Protein AF-A0A6P0SNT8-F1 (afdb_monomer)

Radius of gyration: 28.58 Å; Cα contacts (8 Å, |Δi|>4): 25; chains: 1; bounding box: 59×28×82 Å

pLDDT: mean 70.58, std 14.7, range [40.59, 88.94]

Sequence (87 aa):
PRHDAQYWPQEGDNHPRNQNLVRIEQVGRSQWKHESGYHRRSLSETAMFRFKVIFGTSCSRRTFDNQALSTFTGLCCPQSYDPFRYA

Secondary structure (DSSP, 8-state):
--TT-PPPTTTGGGSHHHHHHHHHHHHHHHHHHHHTTHHHHHHHHHHHHHHHHHHHHHTS---HHHHHHHHHTTS---------S--

Mean predicted aligned error: 16.59 Å

Structure (mmCIF, N/CA/C/O backbone):
data_AF-A0A6P0SNT8-F1
#
_entry.id   AF-A0A6P0SNT8-F1
#
loop_
_atom_site.group_PDB
_atom_site.id
_atom_site.type_symbol
_atom_site.label_atom_id
_atom_site.label_alt_id
_atom_site.label_comp_id
_atom_site.label_asym_id
_atom_site.label_entity_id
_atom_site.label_seq_id
_atom_site.pdbx_PDB_ins_code
_atom_site.Cartn_x
_atom_site.Cartn_y
_atom_site.Cartn_z
_atom_site.occupancy
_atom_site.B_iso_or_equiv
_atom_site.auth_seq_id
_atom_site.auth_comp_id
_atom_site.auth_asym_id
_atom_site.auth_atom_id
_atom_site.pdbx_PDB_model_num
ATOM 1 N N . PRO A 1 1 ? -5.414 -4.354 7.711 1.00 67.06 1 PRO A N 1
ATOM 2 C CA . PRO A 1 1 ? -4.076 -4.923 8.002 1.00 67.06 1 PRO A CA 1
ATOM 3 C C . PRO A 1 1 ? -3.948 -6.299 7.329 1.00 67.06 1 PRO A C 1
ATOM 5 O O . PRO A 1 1 ? -4.958 -6.792 6.829 1.00 67.06 1 PRO A O 1
ATOM 8 N N . ARG A 1 2 ? -2.744 -6.876 7.221 1.00 70.69 2 ARG A N 1
ATOM 9 C CA . ARG A 1 2 ? -2.624 -8.312 6.900 1.00 70.69 2 ARG A CA 1
ATOM 10 C C . ARG A 1 2 ? -3.012 -9.121 8.148 1.00 70.69 2 ARG A C 1
ATOM 12 O O . ARG A 1 2 ? -3.027 -8.546 9.233 1.00 70.69 2 ARG A O 1
ATOM 19 N N . HIS A 1 3 ? -3.368 -10.395 7.990 1.00 73.38 3 HIS A N 1
ATOM 20 C CA . HIS A 1 3 ? -3.872 -11.214 9.104 1.00 73.38 3 HIS A CA 1
ATOM 21 C C . HIS A 1 3 ? -2.856 -11.375 10.255 1.00 73.38 3 HIS A C 1
ATOM 23 O O . HIS A 1 3 ? -3.236 -11.619 11.389 1.00 73.38 3 HIS A O 1
ATOM 29 N N . ASP A 1 4 ? -1.576 -11.174 9.953 1.00 76.38 4 ASP A N 1
ATOM 30 C CA . ASP A 1 4 ? -0.399 -11.286 10.814 1.00 76.38 4 ASP A CA 1
ATOM 31 C C . ASP A 1 4 ? 0.104 -9.921 11.323 1.00 76.38 4 ASP A C 1
ATOM 33 O O . ASP A 1 4 ? 1.238 -9.783 11.781 1.00 76.38 4 ASP A O 1
ATOM 37 N N . ALA A 1 5 ? -0.705 -8.866 11.211 1.00 75.06 5 ALA A N 1
ATOM 38 C CA . ALA A 1 5 ? -0.301 -7.547 11.674 1.00 75.06 5 ALA A CA 1
ATOM 39 C C . ALA A 1 5 ? -0.271 -7.482 13.211 1.00 75.06 5 ALA A C 1
ATOM 41 O O . ALA A 1 5 ? -1.313 -7.385 13.849 1.00 75.06 5 ALA A O 1
ATOM 42 N N . GLN A 1 6 ? 0.931 -7.487 13.793 1.00 80.75 6 GLN A N 1
ATOM 43 C CA . GLN A 1 6 ? 1.137 -7.312 15.233 1.00 80.75 6 GLN A CA 1
ATOM 44 C C . GLN A 1 6 ? 1.275 -5.843 15.649 1.00 80.75 6 GLN A C 1
ATOM 46 O O . GLN A 1 6 ? 1.826 -5.011 14.916 1.00 80.75 6 GLN A O 1
ATOM 51 N N . TYR A 1 7 ? 0.807 -5.570 16.867 1.00 79.69 7 TYR A N 1
ATOM 52 C CA . TYR A 1 7 ? 1.046 -4.334 17.603 1.00 79.69 7 TYR A CA 1
ATOM 53 C C . TYR A 1 7 ? 2.514 -4.234 18.027 1.00 79.69 7 TYR A C 1
ATOM 55 O O . TYR A 1 7 ? 3.139 -5.236 18.369 1.00 79.69 7 TYR A O 1
ATOM 63 N N . TRP A 1 8 ? 3.066 -3.021 18.019 1.00 80.00 8 TRP A N 1
ATOM 64 C CA . TRP A 1 8 ? 4.372 -2.755 18.625 1.00 80.00 8 TRP A CA 1
ATOM 65 C C . TRP A 1 8 ? 4.240 -2.691 20.152 1.00 80.00 8 TRP A C 1
ATOM 67 O O . TRP A 1 8 ? 3.545 -1.797 20.638 1.00 80.00 8 TRP A O 1
ATOM 77 N N . PRO A 1 9 ? 4.887 -3.598 20.909 1.00 75.81 9 PRO A N 1
ATOM 78 C CA . PRO A 1 9 ? 4.641 -3.745 22.344 1.00 75.81 9 PRO A CA 1
ATOM 79 C C . PRO A 1 9 ? 5.305 -2.664 23.212 1.00 75.81 9 PRO A C 1
ATOM 81 O O . PRO A 1 9 ? 4.814 -2.385 24.296 1.00 75.81 9 PRO A O 1
ATOM 84 N N . GLN A 1 10 ? 6.400 -2.044 22.759 1.00 74.94 10 GLN A N 1
ATOM 85 C CA . GLN A 1 10 ? 7.175 -1.082 23.566 1.00 74.94 10 GLN A CA 1
ATOM 86 C C . GLN A 1 10 ? 6.552 0.319 23.636 1.00 74.94 10 GLN A C 1
ATOM 88 O O . GLN A 1 10 ? 6.729 1.013 24.630 1.00 74.94 10 GLN A O 1
ATOM 93 N N . GLU A 1 11 ? 5.820 0.730 22.600 1.00 68.94 11 GLU A N 1
ATOM 94 C CA . GLU A 1 11 ? 5.250 2.083 22.489 1.00 68.94 11 GLU A CA 1
ATOM 95 C C . GLU A 1 11 ? 3.712 2.114 22.587 1.00 68.94 11 GLU A C 1
ATOM 97 O O . GLU A 1 11 ? 3.110 3.189 22.560 1.00 68.94 11 GLU A O 1
ATOM 102 N N . GLY A 1 12 ? 3.065 0.947 22.721 1.00 71.12 12 GLY A N 1
ATOM 103 C CA . GLY A 1 12 ? 1.614 0.835 22.902 1.00 71.12 12 GLY A CA 1
ATOM 104 C C . GLY A 1 12 ? 0.811 1.604 21.845 1.00 71.12 12 GLY A C 1
ATOM 105 O O . GLY A 1 12 ? 1.190 1.667 20.674 1.00 71.12 12 GLY A O 1
ATOM 106 N N . ASP A 1 13 ? -0.300 2.217 22.243 1.00 65.88 13 ASP A N 1
ATOM 107 C CA . ASP A 1 13 ? -1.204 2.937 21.330 1.00 65.88 13 ASP A CA 1
ATOM 108 C C . ASP A 1 13 ? -0.622 4.250 20.783 1.00 65.88 13 ASP A C 1
ATOM 110 O O . ASP A 1 13 ? -1.159 4.831 19.838 1.00 65.88 13 ASP A O 1
ATOM 114 N N . ASN A 1 14 ? 0.500 4.721 21.334 1.00 77.44 14 ASN A N 1
ATOM 115 C CA . ASN A 1 14 ? 1.157 5.937 20.865 1.00 77.44 14 ASN A CA 1
ATOM 116 C C . ASN A 1 14 ? 1.965 5.705 19.576 1.00 77.44 14 ASN A C 1
ATOM 118 O O . ASN A 1 14 ? 2.273 6.652 18.854 1.00 77.44 14 ASN A O 1
ATOM 122 N N . HIS A 1 15 ? 2.272 4.447 19.243 1.00 81.38 15 HIS A N 1
ATOM 123 C CA . HIS A 1 15 ? 3.016 4.139 18.032 1.00 81.38 15 HIS A CA 1
ATOM 124 C C . HIS A 1 15 ? 2.136 4.363 16.783 1.00 81.38 15 HIS A C 1
ATOM 126 O O . HIS A 1 15 ? 1.055 3.769 16.669 1.00 81.38 15 HIS A O 1
ATOM 132 N N . PRO A 1 16 ? 2.600 5.107 15.762 1.00 80.88 16 PRO A N 1
ATOM 133 C CA . PRO A 1 16 ? 1.802 5.441 14.575 1.00 80.88 16 PRO A CA 1
ATOM 134 C C . PRO A 1 16 ? 1.311 4.207 13.801 1.00 80.88 16 PRO A C 1
ATOM 136 O O . PRO A 1 16 ? 0.278 4.240 13.131 1.00 80.88 16 PRO A O 1
ATOM 139 N N . ARG A 1 17 ? 2.014 3.070 13.890 1.00 82.25 17 ARG A N 1
ATOM 140 C CA . ARG A 1 17 ? 1.526 1.792 13.330 1.00 82.25 17 ARG A CA 1
ATOM 141 C C . ARG A 1 17 ? 0.297 1.273 14.073 1.00 82.25 17 ARG A C 1
ATOM 143 O O . ARG A 1 17 ? -0.627 0.811 13.417 1.00 82.25 17 ARG A O 1
ATOM 150 N N . ASN A 1 18 ? 0.290 1.349 15.399 1.00 85.94 18 ASN A N 1
ATOM 151 C CA . ASN A 1 18 ? -0.777 0.804 16.232 1.00 85.94 18 ASN A CA 1
ATOM 152 C C . ASN A 1 18 ? -2.056 1.635 16.044 1.00 85.94 18 ASN A C 1
ATOM 154 O O . ASN A 1 18 ? -3.114 1.070 15.788 1.00 85.94 18 ASN A O 1
ATOM 158 N N . GLN A 1 19 ? -1.932 2.964 15.964 1.00 85.44 19 GLN A N 1
ATOM 159 C CA . GLN A 1 19 ? -3.035 3.868 15.600 1.00 85.44 19 GLN A CA 1
ATOM 160 C C . GLN A 1 19 ? -3.640 3.543 14.229 1.00 85.44 19 GLN A C 1
ATOM 162 O O . GLN A 1 19 ? -4.858 3.537 14.054 1.00 85.44 19 GLN A O 1
ATOM 167 N N . ASN A 1 20 ? -2.797 3.214 13.246 1.00 86.12 20 ASN A N 1
ATOM 168 C CA . ASN A 1 20 ? -3.272 2.773 11.939 1.00 86.12 20 ASN A CA 1
ATOM 169 C C . ASN A 1 20 ? -4.004 1.427 12.009 1.00 86.12 20 ASN A C 1
ATOM 171 O O . ASN A 1 20 ? -4.990 1.257 11.301 1.00 86.12 20 ASN A O 1
ATOM 175 N N . LEU A 1 21 ? -3.561 0.476 12.839 1.00 86.50 21 LEU A N 1
ATOM 176 C CA . LEU A 1 21 ? -4.269 -0.797 13.027 1.00 86.50 21 LEU A CA 1
ATOM 177 C C . LEU A 1 21 ? -5.673 -0.568 13.591 1.00 86.50 21 LEU A C 1
ATOM 179 O O . LEU A 1 21 ? -6.632 -1.036 12.979 1.00 86.50 21 LEU A O 1
ATOM 183 N N . VAL A 1 22 ? -5.781 0.241 14.649 1.00 86.94 22 VAL A N 1
ATOM 184 C CA . VAL A 1 22 ? -7.060 0.634 15.260 1.00 86.94 22 VAL A CA 1
ATOM 185 C C . VAL A 1 22 ? -7.960 1.332 14.240 1.00 86.94 22 VAL A C 1
ATOM 187 O O . VAL A 1 22 ? -9.126 0.977 14.077 1.00 86.94 22 VAL A O 1
ATOM 190 N N . ARG A 1 23 ? -7.421 2.286 13.471 1.00 87.19 23 ARG A N 1
ATOM 191 C CA . ARG A 1 23 ? -8.198 2.987 12.443 1.00 87.19 23 ARG A CA 1
ATOM 192 C C . ARG A 1 23 ? -8.681 2.038 11.347 1.00 87.19 23 ARG A C 1
ATOM 194 O O . ARG A 1 23 ? -9.825 2.144 10.914 1.00 87.19 23 ARG A O 1
ATOM 201 N N . ILE A 1 24 ? -7.847 1.095 10.903 1.00 87.19 24 ILE A N 1
ATOM 202 C CA . ILE A 1 24 ? -8.255 0.112 9.893 1.00 87.19 24 ILE A CA 1
ATOM 203 C C . ILE A 1 24 ? -9.353 -0.816 10.430 1.00 87.19 24 ILE A C 1
ATOM 205 O O . ILE A 1 24 ? -10.213 -1.222 9.651 1.00 87.19 24 ILE A O 1
ATOM 209 N N . GLU A 1 25 ? -9.330 -1.166 11.713 1.00 87.06 25 GLU A N 1
ATOM 210 C CA . GLU A 1 25 ? -10.384 -1.970 12.340 1.00 87.06 25 GLU A CA 1
ATOM 211 C C . GLU A 1 25 ? -11.727 -1.222 12.367 1.00 87.06 25 GLU A C 1
ATOM 213 O O . GLU A 1 25 ? -12.762 -1.816 12.084 1.00 87.06 25 GLU A O 1
ATOM 218 N N . GLN A 1 26 ? -11.705 0.100 12.573 1.00 87.88 2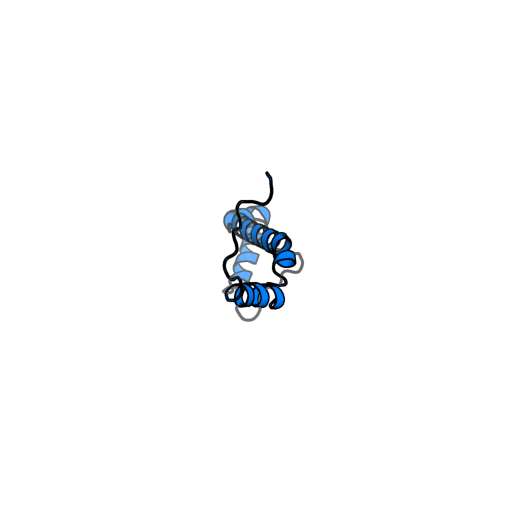6 GLN A N 1
ATOM 219 C CA . GLN A 1 26 ? -12.907 0.943 12.599 1.00 87.88 26 GLN A CA 1
ATOM 220 C C . GLN A 1 26 ? -13.540 1.195 11.220 1.00 87.88 26 GLN A C 1
ATOM 222 O O . GLN A 1 26 ? -14.757 1.115 11.086 1.00 87.88 26 GLN A O 1
ATOM 227 N N . VAL A 1 27 ? -12.748 1.542 10.194 1.00 88.94 27 VAL A N 1
ATOM 228 C CA . VAL A 1 27 ? -13.285 1.924 8.860 1.00 88.94 27 VAL A CA 1
ATOM 229 C C . VAL A 1 27 ? -13.105 0.870 7.777 1.00 88.94 27 VAL A C 1
ATOM 231 O O . VAL A 1 27 ? -13.572 1.019 6.646 1.00 88.94 27 VAL A O 1
ATOM 234 N N . GLY A 1 28 ? -12.402 -0.208 8.098 1.00 88.19 28 GLY A N 1
ATOM 235 C CA . GLY A 1 28 ? -12.006 -1.210 7.129 1.00 88.19 28 GLY A CA 1
ATOM 236 C C . GLY A 1 28 ? -10.832 -0.766 6.250 1.00 88.19 28 GLY A C 1
ATOM 237 O O . GLY A 1 28 ? -10.499 0.407 6.061 1.00 88.19 28 GLY A O 1
ATOM 238 N N . ARG A 1 29 ? -10.167 -1.760 5.655 1.00 84.88 29 ARG A N 1
ATOM 239 C CA . ARG A 1 29 ? -8.909 -1.571 4.911 1.00 84.88 29 ARG A CA 1
ATOM 240 C C . ARG A 1 29 ? -9.057 -0.738 3.638 1.00 84.88 29 ARG A C 1
ATOM 242 O O . ARG A 1 29 ? -8.101 -0.065 3.261 1.00 84.88 29 ARG A O 1
ATOM 249 N N . SER A 1 30 ? -10.196 -0.835 2.953 1.00 84.25 30 SER A N 1
ATOM 250 C CA . SER A 1 30 ? -10.420 -0.116 1.691 1.00 84.25 30 SER A CA 1
ATOM 251 C C . SER A 1 30 ? -10.501 1.392 1.927 1.00 84.25 30 SER A C 1
ATOM 253 O O . SER A 1 30 ? -9.748 2.149 1.318 1.00 84.25 30 SER A O 1
ATOM 255 N N . GLN A 1 31 ? -11.331 1.809 2.888 1.00 85.69 31 GLN A N 1
ATOM 256 C CA . GLN A 1 31 ? -11.510 3.220 3.221 1.00 85.69 31 GLN A CA 1
ATOM 257 C C . GLN A 1 31 ? -10.244 3.819 3.833 1.00 85.69 31 GLN A C 1
ATOM 259 O O . GLN A 1 31 ? -9.777 4.854 3.367 1.00 85.69 31 GLN A O 1
ATOM 264 N N . TRP A 1 32 ? -9.589 3.111 4.763 1.00 88.31 32 TRP A N 1
ATOM 265 C CA . TRP A 1 32 ? -8.325 3.581 5.338 1.00 88.31 32 TRP A CA 1
ATOM 266 C C . TRP A 1 32 ? -7.238 3.833 4.278 1.00 88.31 32 TRP A C 1
ATOM 268 O O . TRP A 1 32 ? -6.479 4.795 4.384 1.00 88.31 32 TRP A O 1
ATOM 278 N N . LYS A 1 33 ? -7.152 3.011 3.220 1.00 83.50 33 LYS A N 1
ATOM 279 C CA . LYS A 1 33 ? -6.202 3.239 2.111 1.00 83.50 33 LYS A CA 1
ATOM 280 C C . LYS A 1 33 ? -6.494 4.522 1.326 1.00 83.50 33 LYS A C 1
ATOM 282 O O . LYS A 1 33 ? -5.559 5.104 0.774 1.00 83.50 33 LYS A O 1
ATOM 287 N N . HIS A 1 34 ? -7.761 4.922 1.243 1.00 83.69 34 HIS A N 1
ATOM 288 C CA . HIS A 1 34 ? -8.174 6.165 0.602 1.00 83.69 34 HIS A CA 1
ATOM 289 C C . HIS A 1 34 ? -7.865 7.366 1.508 1.00 83.69 34 HIS A C 1
ATOM 291 O O . HIS A 1 34 ? -7.160 8.276 1.081 1.00 83.69 34 HIS A O 1
ATOM 297 N N . GLU A 1 35 ? -8.279 7.308 2.780 1.00 84.81 35 GLU A N 1
ATOM 298 C CA . GLU A 1 35 ? -8.056 8.361 3.786 1.00 84.81 35 GLU A CA 1
ATOM 299 C C . GLU A 1 35 ? -6.568 8.656 4.024 1.00 84.81 35 GLU A C 1
ATOM 301 O O . GLU A 1 35 ? -6.151 9.808 4.071 1.00 84.81 35 GLU A O 1
ATOM 306 N N . SER A 1 36 ? -5.739 7.614 4.133 1.00 79.69 36 SER A N 1
ATOM 307 C CA . SER A 1 36 ? -4.298 7.754 4.397 1.00 79.69 36 SER A CA 1
ATOM 308 C C . SER A 1 36 ? -3.486 8.252 3.194 1.00 79.69 36 SER A C 1
ATOM 310 O O . SER A 1 36 ? -2.267 8.409 3.295 1.00 79.69 36 SER A O 1
ATOM 312 N N . GLY A 1 37 ? -4.113 8.440 2.026 1.00 79.62 37 GLY A N 1
ATOM 313 C CA . GLY A 1 37 ? -3.409 8.778 0.788 1.00 79.62 37 GLY A CA 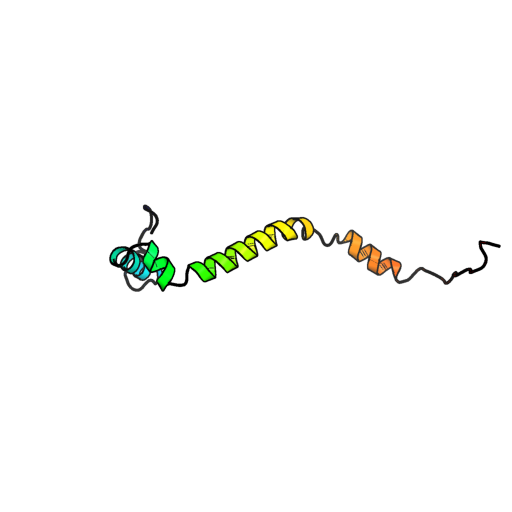1
ATOM 314 C C . GLY A 1 37 ? -2.441 7.681 0.322 1.00 79.62 37 GLY A C 1
ATOM 315 O O . GLY A 1 37 ? -1.561 7.940 -0.506 1.00 79.62 37 GLY A O 1
ATOM 316 N N . TYR A 1 38 ? -2.596 6.448 0.826 1.00 74.75 38 TYR A N 1
ATOM 317 C CA . TYR A 1 38 ? -1.732 5.302 0.517 1.00 74.75 38 TYR A CA 1
ATOM 318 C C . TYR A 1 38 ? -1.643 5.041 -0.991 1.00 74.75 38 TYR A C 1
ATOM 320 O O . TYR A 1 38 ? -0.598 4.632 -1.497 1.00 74.75 38 TYR A O 1
ATOM 328 N N . HIS A 1 39 ? -2.712 5.360 -1.728 1.00 71.81 39 HIS A N 1
ATOM 329 C CA . HIS A 1 39 ? -2.730 5.271 -3.183 1.00 71.81 39 HIS A CA 1
ATOM 330 C C . HIS A 1 39 ? -1.601 6.096 -3.828 1.00 71.81 39 HIS A C 1
ATOM 332 O O . HIS A 1 39 ? -0.845 5.564 -4.638 1.00 71.81 39 HIS A O 1
ATOM 338 N N . ARG A 1 40 ? -1.378 7.343 -3.393 1.00 71.69 40 ARG A N 1
ATOM 339 C CA . ARG A 1 40 ? -0.354 8.228 -3.975 1.00 71.69 40 ARG A CA 1
AT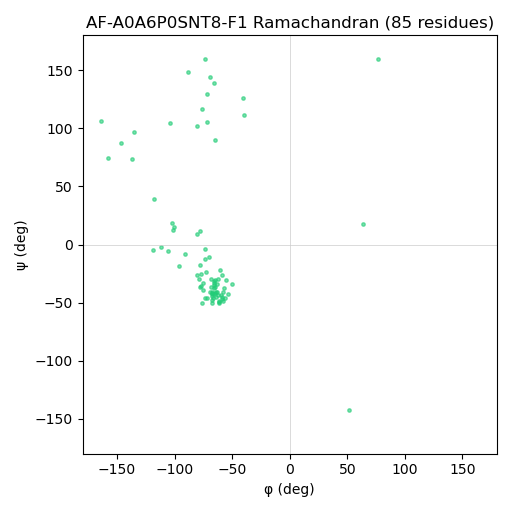OM 340 C C . ARG A 1 40 ? 1.073 7.743 -3.700 1.00 71.69 40 ARG A C 1
ATOM 342 O O . ARG A 1 40 ? 1.900 7.755 -4.608 1.00 71.69 40 ARG A O 1
ATOM 349 N N . ARG A 1 41 ? 1.349 7.260 -2.481 1.00 73.62 41 ARG A N 1
ATOM 350 C CA . ARG A 1 41 ? 2.661 6.687 -2.113 1.00 73.62 41 ARG A CA 1
ATOM 351 C C . ARG A 1 41 ? 2.963 5.420 -2.915 1.00 73.62 41 ARG A C 1
ATOM 353 O O . ARG A 1 41 ? 4.040 5.301 -3.496 1.00 73.62 41 ARG A O 1
ATOM 360 N N . SER A 1 42 ? 1.973 4.532 -3.029 1.00 75.25 42 SER A N 1
ATOM 361 C CA . SER A 1 42 ? 2.111 3.286 -3.789 1.00 75.25 42 SER A CA 1
ATOM 362 C C . SER A 1 42 ? 2.367 3.527 -5.282 1.00 75.25 42 SER A C 1
ATOM 364 O O . SER A 1 42 ? 3.131 2.787 -5.900 1.00 75.25 42 SER A O 1
ATOM 366 N N . LEU A 1 43 ? 1.798 4.595 -5.857 1.00 78.31 43 LEU A N 1
ATOM 367 C CA . LEU A 1 43 ? 2.057 4.997 -7.241 1.00 78.31 43 LEU A CA 1
ATOM 368 C C . LEU A 1 43 ? 3.504 5.460 -7.430 1.00 78.31 43 LEU A C 1
ATOM 370 O O . LEU A 1 43 ? 4.159 5.002 -8.363 1.00 78.31 43 LEU A O 1
ATOM 374 N N . SER A 1 44 ? 4.029 6.306 -6.534 1.00 81.75 44 SER A N 1
ATOM 375 C CA . SER A 1 44 ? 5.433 6.735 -6.599 1.00 81.75 44 SER A CA 1
ATOM 376 C C . SER A 1 44 ? 6.416 5.577 -6.406 1.00 81.75 44 SER A C 1
ATOM 378 O O . SER A 1 44 ? 7.392 5.481 -7.146 1.00 81.75 44 SER A O 1
ATOM 380 N N . GLU A 1 45 ? 6.148 4.658 -5.474 1.00 83.00 45 GLU A N 1
ATOM 381 C CA . GLU A 1 45 ? 6.987 3.473 -5.260 1.00 83.00 45 GLU A CA 1
ATOM 382 C C . GLU A 1 45 ? 6.946 2.531 -6.465 1.00 83.00 45 GLU A C 1
ATOM 384 O O . GLU A 1 45 ? 7.990 2.062 -6.911 1.00 83.00 45 GLU A O 1
ATOM 389 N N . THR A 1 46 ? 5.765 2.308 -7.048 1.00 86.38 46 THR A N 1
ATOM 390 C CA . THR A 1 46 ? 5.611 1.487 -8.259 1.00 86.38 46 THR A CA 1
ATOM 391 C C . THR A 1 46 ? 6.314 2.128 -9.454 1.00 86.38 46 THR A C 1
ATOM 393 O O . THR A 1 46 ? 6.983 1.434 -10.220 1.00 86.38 46 THR A O 1
ATOM 396 N N . ALA A 1 47 ? 6.207 3.449 -9.612 1.00 85.94 47 ALA A N 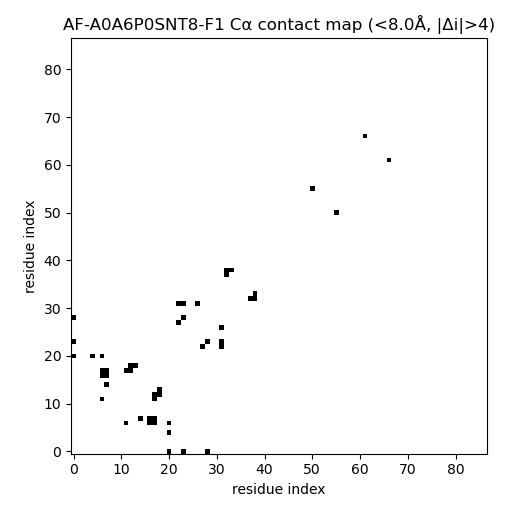1
ATOM 397 C CA . ALA A 1 47 ? 6.912 4.190 -10.652 1.00 85.94 47 ALA A CA 1
ATOM 398 C C . ALA A 1 47 ? 8.433 4.084 -10.479 1.00 85.94 47 ALA A C 1
ATOM 400 O O . ALA A 1 47 ? 9.138 3.806 -11.445 1.00 85.94 47 ALA A O 1
ATOM 401 N N . MET A 1 48 ? 8.938 4.217 -9.250 1.00 87.62 48 MET A N 1
ATOM 402 C CA . MET A 1 48 ? 10.360 4.043 -8.947 1.00 87.62 48 MET A CA 1
ATOM 403 C C . MET A 1 48 ? 10.835 2.600 -9.109 1.00 87.62 48 MET A C 1
ATOM 405 O O . MET A 1 48 ? 11.944 2.386 -9.587 1.00 87.62 48 MET A O 1
ATOM 409 N N . PHE A 1 49 ? 10.015 1.603 -8.775 1.00 85.94 49 PHE A N 1
ATOM 410 C CA . PHE A 1 49 ? 10.316 0.201 -9.053 1.00 85.94 49 PHE A CA 1
ATOM 411 C C . PHE A 1 49 ? 10.441 -0.040 -10.561 1.00 85.94 49 PHE A C 1
ATOM 413 O O . PHE A 1 49 ? 11.452 -0.569 -11.007 1.00 85.94 49 PHE A O 1
ATOM 420 N N . ARG A 1 50 ? 9.473 0.426 -11.362 1.00 86.44 50 ARG A N 1
ATOM 421 C CA . ARG A 1 50 ? 9.532 0.347 -12.832 1.00 86.44 50 ARG A CA 1
ATOM 422 C C . ARG A 1 50 ? 10.759 1.062 -13.389 1.00 86.44 50 ARG A C 1
ATOM 424 O O . ARG A 1 50 ? 11.462 0.495 -14.215 1.00 86.44 50 ARG A O 1
ATOM 431 N N . PHE A 1 51 ? 11.046 2.266 -12.898 1.00 86.00 51 PHE A N 1
ATOM 432 C CA . PHE A 1 51 ? 12.241 3.021 -13.264 1.00 86.00 51 PHE A CA 1
ATOM 433 C C . PHE A 1 51 ? 13.516 2.224 -12.956 1.00 86.00 51 PHE A C 1
ATOM 435 O O . PHE A 1 51 ? 14.357 2.046 -13.829 1.00 86.00 51 PHE A O 1
ATOM 442 N N . LYS A 1 52 ? 13.636 1.659 -11.752 1.00 84.75 52 LYS A N 1
ATOM 443 C CA . LYS A 1 52 ? 14.777 0.819 -11.366 1.00 84.75 52 LYS A CA 1
ATOM 444 C C . LYS A 1 52 ? 14.863 -0.484 -12.156 1.00 84.75 52 LYS A C 1
ATOM 446 O O . LYS A 1 52 ? 15.964 -0.956 -12.374 1.00 84.75 52 LYS A O 1
ATOM 451 N N . VAL A 1 53 ? 13.757 -1.074 -12.594 1.00 83.38 53 VAL A N 1
ATOM 452 C CA . VAL A 1 53 ? 13.786 -2.280 -13.438 1.00 83.38 53 VAL A CA 1
ATOM 453 C C . VAL A 1 53 ? 14.260 -1.944 -14.852 1.00 83.38 53 VAL A C 1
ATOM 455 O O . VAL A 1 53 ? 15.133 -2.626 -15.378 1.00 83.38 53 VAL A O 1
ATOM 458 N N . ILE A 1 54 ? 13.722 -0.876 -15.446 1.00 82.19 54 ILE A N 1
ATOM 459 C CA . ILE A 1 54 ? 14.052 -0.446 -16.813 1.00 82.19 54 ILE A CA 1
ATOM 460 C C . ILE A 1 54 ? 15.496 0.053 -16.891 1.00 82.19 54 ILE A C 1
ATOM 462 O O . ILE A 1 54 ? 16.250 -0.340 -17.777 1.00 82.19 54 ILE A O 1
ATOM 466 N N . PHE A 1 55 ? 15.890 0.912 -15.953 1.00 76.56 55 PHE A N 1
ATOM 467 C CA . PHE A 1 55 ? 17.199 1.551 -15.969 1.00 76.56 55 PHE A CA 1
ATOM 468 C C . PHE A 1 55 ? 18.225 0.833 -15.101 1.00 76.56 55 PHE A C 1
ATOM 470 O O . PHE A 1 55 ? 19.403 1.029 -15.321 1.00 76.56 55 PHE A O 1
ATOM 477 N N . GLY A 1 56 ? 17.854 -0.025 -14.152 1.00 68.00 56 GLY A N 1
ATOM 478 C CA . GLY A 1 56 ? 18.824 -0.704 -13.280 1.00 68.00 56 GLY A CA 1
ATOM 479 C C . GLY A 1 56 ? 19.704 -1.721 -14.003 1.00 68.00 56 GLY A C 1
ATOM 480 O O . GLY A 1 56 ? 20.862 -1.880 -13.633 1.00 68.00 56 GLY A O 1
ATOM 481 N N . THR A 1 57 ? 19.212 -2.352 -15.073 1.00 61.16 57 THR A N 1
ATOM 482 C CA . THR A 1 57 ? 20.025 -3.218 -15.946 1.00 61.16 57 THR A CA 1
ATOM 483 C C . THR A 1 57 ? 20.937 -2.398 -16.866 1.00 61.16 57 THR A C 1
ATOM 485 O O . THR A 1 57 ? 22.110 -2.729 -17.021 1.00 61.16 57 THR A O 1
ATOM 488 N N . SER A 1 58 ? 20.446 -1.274 -17.401 1.00 58.62 58 SER A N 1
ATOM 489 C CA . SER A 1 58 ? 21.235 -0.315 -18.196 1.00 58.62 58 SER A CA 1
ATOM 490 C C . SER A 1 58 ? 22.215 0.521 -17.357 1.00 58.62 58 SER A C 1
ATOM 492 O O . SER A 1 58 ? 23.199 1.032 -17.886 1.00 58.62 58 SER A O 1
ATOM 494 N N . CYS A 1 59 ? 21.960 0.677 -16.059 1.00 55.09 59 CYS A N 1
ATOM 495 C CA . CYS A 1 59 ? 22.766 1.426 -15.096 1.00 55.09 59 CYS A CA 1
ATOM 496 C C . CYS A 1 59 ? 23.618 0.502 -14.213 1.00 55.09 59 CYS A C 1
ATOM 498 O O . CYS A 1 59 ? 24.110 0.940 -13.179 1.00 55.09 59 CYS A O 1
ATOM 500 N N . SER A 1 60 ? 23.842 -0.758 -14.608 1.00 55.78 60 SER A N 1
ATOM 501 C CA . SER A 1 60 ? 24.804 -1.632 -13.917 1.00 55.78 60 SER A CA 1
ATOM 502 C C . SER A 1 60 ? 26.263 -1.258 -14.205 1.00 55.78 60 SER A C 1
ATOM 504 O O . SER A 1 60 ? 27.174 -1.759 -13.551 1.00 55.78 60 SER A O 1
ATOM 506 N N . ARG A 1 61 ? 26.526 -0.404 -15.192 1.00 51.88 61 ARG A N 1
ATOM 507 C CA . ARG A 1 61 ? 27.875 0.039 -15.526 1.00 51.88 61 ARG A CA 1
ATOM 508 C C . ARG A 1 61 ? 27.744 1.273 -16.409 1.00 51.88 61 ARG A C 1
ATOM 510 O O . ARG A 1 61 ? 27.545 1.162 -17.611 1.00 51.88 61 ARG A O 1
ATOM 517 N N . ARG A 1 62 ? 28.039 2.455 -15.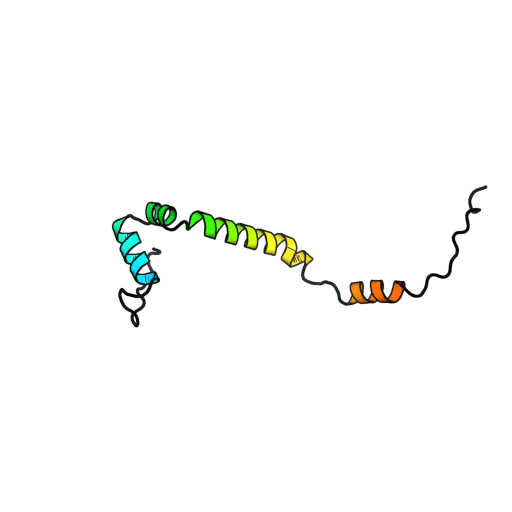867 1.00 50.97 62 ARG A N 1
ATOM 518 C CA . ARG A 1 62 ? 29.058 3.207 -16.597 1.00 50.97 62 ARG A CA 1
ATOM 519 C C . ARG A 1 62 ? 30.313 2.351 -16.469 1.00 50.97 62 ARG A C 1
ATOM 521 O O . ARG A 1 62 ? 31.003 2.408 -15.458 1.00 50.97 62 ARG A O 1
ATOM 528 N N . THR A 1 63 ? 30.503 1.450 -17.428 1.00 55.25 63 THR A N 1
ATOM 529 C CA . THR A 1 63 ? 31.748 0.737 -17.696 1.00 55.25 63 THR A CA 1
ATOM 530 C C . THR A 1 63 ? 32.852 1.761 -17.507 1.00 55.25 63 THR A C 1
ATOM 532 O O . THR A 1 63 ? 32.901 2.741 -18.250 1.00 55.25 63 THR A O 1
ATOM 535 N N . PHE A 1 64 ? 33.671 1.609 -16.466 1.00 55.53 64 PHE A N 1
ATOM 536 C CA . PHE A 1 64 ? 34.852 2.454 -16.283 1.00 55.53 64 PHE A CA 1
ATOM 537 C C . PHE A 1 64 ? 35.671 2.473 -17.590 1.00 55.53 64 PHE A C 1
ATOM 539 O O . PHE A 1 64 ? 36.135 3.522 -18.019 1.00 55.53 64 PHE A O 1
ATOM 546 N N . ASP A 1 65 ? 35.659 1.343 -18.303 1.00 55.88 65 ASP A N 1
ATOM 547 C CA . ASP A 1 65 ? 36.221 1.136 -19.639 1.00 55.88 65 ASP A CA 1
ATOM 548 C C . ASP A 1 65 ? 35.731 2.148 -20.698 1.00 55.88 65 ASP A C 1
ATOM 550 O O . ASP A 1 65 ? 36.538 2.687 -21.450 1.00 55.88 65 ASP A O 1
ATOM 554 N N . ASN A 1 66 ? 34.435 2.490 -20.731 1.00 51.41 66 ASN A N 1
ATOM 555 C CA . ASN A 1 66 ? 33.891 3.435 -21.720 1.00 51.41 66 ASN A CA 1
ATOM 556 C C . ASN A 1 66 ? 34.144 4.905 -21.335 1.00 51.41 66 ASN A C 1
ATOM 558 O O . ASN A 1 66 ? 34.236 5.756 -22.215 1.00 51.41 66 ASN A O 1
ATOM 562 N N . GLN A 1 67 ? 34.285 5.207 -20.036 1.00 52.16 67 GLN A N 1
ATOM 563 C CA . GLN A 1 67 ? 34.677 6.540 -19.549 1.00 52.16 67 GLN A CA 1
ATOM 564 C C . GLN A 1 67 ? 36.180 6.805 -19.755 1.00 52.16 67 GLN A C 1
ATOM 566 O O . GLN A 1 67 ? 36.584 7.939 -20.032 1.00 52.16 67 GLN A O 1
ATOM 571 N N . ALA A 1 68 ? 37.007 5.757 -19.661 1.00 56.78 68 ALA A N 1
ATOM 572 C CA . ALA A 1 68 ? 38.434 5.821 -19.958 1.00 56.78 68 ALA A CA 1
ATOM 573 C C . ALA A 1 68 ? 38.676 6.063 -21.455 1.00 56.78 68 ALA A C 1
ATOM 575 O O . ALA A 1 68 ? 39.489 6.917 -21.808 1.00 56.78 68 ALA A O 1
ATOM 576 N N . LEU A 1 69 ? 37.907 5.394 -22.325 1.00 53.75 69 LEU A N 1
ATOM 577 C CA . LEU A 1 69 ? 37.984 5.601 -23.770 1.00 53.75 69 LEU A CA 1
ATOM 578 C C . LEU A 1 69 ? 37.625 7.048 -24.143 1.00 53.75 69 LEU A C 1
ATOM 580 O O . LEU A 1 69 ? 38.429 7.716 -24.779 1.00 53.75 69 LEU A O 1
ATOM 584 N N . SER A 1 70 ? 36.496 7.588 -23.660 1.00 52.34 70 SER A N 1
ATOM 585 C CA . SER A 1 70 ? 36.097 8.973 -23.970 1.00 52.34 70 SER A CA 1
ATOM 586 C C . SER A 1 70 ? 37.084 10.033 -23.472 1.00 52.34 70 SER A C 1
ATOM 588 O O . SER A 1 70 ? 37.207 11.086 -24.089 1.00 52.34 70 SER A O 1
ATOM 590 N N . THR A 1 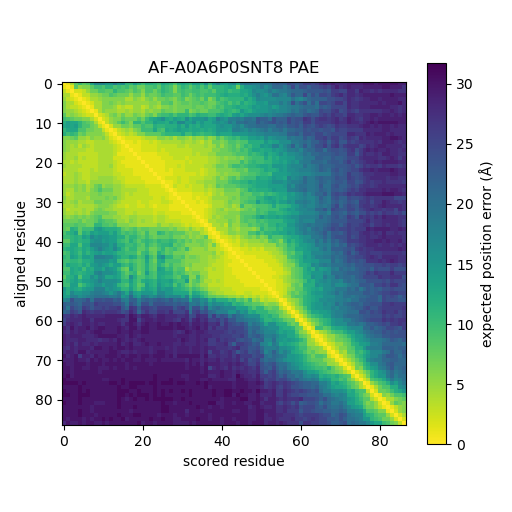71 ? 37.795 9.767 -22.371 1.00 51.34 71 THR A N 1
ATOM 591 C CA . THR A 1 71 ? 38.816 10.689 -21.842 1.00 51.34 71 THR A CA 1
ATOM 592 C C . THR A 1 71 ? 40.116 10.602 -22.647 1.00 51.34 71 THR A C 1
ATOM 594 O O . THR A 1 71 ? 40.764 11.616 -22.894 1.00 51.34 71 THR A O 1
ATOM 597 N N . PHE A 1 72 ? 40.487 9.405 -23.108 1.00 54.03 72 PHE A N 1
ATOM 598 C CA . PHE A 1 72 ? 41.709 9.176 -23.880 1.00 54.03 72 PHE A CA 1
ATOM 599 C C . PHE A 1 72 ? 41.588 9.633 -25.345 1.00 54.03 72 PHE A C 1
ATOM 601 O O . PHE A 1 72 ? 42.530 10.191 -25.905 1.00 54.03 72 PHE A O 1
ATOM 608 N N . THR A 1 73 ? 40.414 9.485 -25.966 1.00 49.50 73 THR A N 1
ATOM 609 C CA . THR A 1 73 ? 40.161 9.902 -27.362 1.00 49.50 73 THR A CA 1
ATOM 610 C C . THR A 1 73 ? 39.944 11.418 -27.522 1.00 49.50 73 THR A C 1
ATOM 612 O O . THR A 1 73 ? 39.531 11.872 -28.583 1.00 49.50 73 THR A O 1
ATOM 615 N N . GLY A 1 74 ? 40.223 12.225 -26.492 1.00 54.97 74 GLY A N 1
ATOM 616 C CA . GLY A 1 74 ? 40.238 13.692 -26.571 1.00 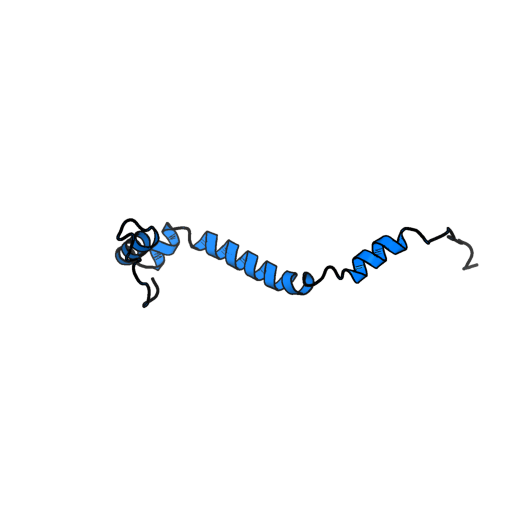54.97 74 GLY A CA 1
ATOM 617 C C . GLY A 1 74 ? 41.602 14.302 -26.928 1.00 54.97 74 GLY A C 1
ATOM 618 O O . GLY A 1 74 ? 41.673 15.504 -27.159 1.00 54.97 74 GLY A O 1
ATOM 619 N N . LEU A 1 75 ? 42.682 13.506 -26.970 1.00 55.38 75 LEU A N 1
ATOM 620 C CA . LEU A 1 75 ? 44.055 14.012 -27.163 1.00 55.38 75 LEU A CA 1
ATOM 621 C C . LEU A 1 75 ? 44.769 13.501 -28.421 1.00 55.38 75 LEU A C 1
ATOM 623 O O . LEU A 1 75 ? 45.872 13.954 -28.711 1.00 55.38 75 LEU A O 1
ATOM 627 N N . CYS A 1 76 ? 44.169 12.594 -29.195 1.00 49.22 76 CYS A N 1
ATOM 628 C CA . CYS A 1 76 ? 44.806 12.064 -30.401 1.00 49.22 76 CYS A CA 1
ATOM 629 C C . CYS A 1 76 ? 43.812 11.966 -31.559 1.00 49.22 76 CYS A C 1
ATOM 631 O O . CYS A 1 76 ? 43.364 10.890 -31.943 1.00 49.22 76 CYS A O 1
ATOM 633 N N . CYS A 1 77 ? 43.458 13.112 -32.131 1.00 40.59 77 CYS A N 1
ATOM 634 C CA . CYS A 1 77 ? 43.128 13.149 -33.547 1.00 40.59 77 CYS A CA 1
ATOM 635 C C . CYS A 1 77 ? 43.824 14.378 -34.142 1.00 40.59 77 CYS A C 1
ATOM 637 O O . CYS A 1 77 ? 43.333 15.496 -33.968 1.00 40.59 77 CYS A O 1
ATOM 639 N N . PRO A 1 78 ? 45.008 14.219 -34.766 1.00 49.38 78 PRO A N 1
ATOM 640 C CA . PRO A 1 78 ? 45.541 15.275 -35.600 1.00 49.38 78 PRO A CA 1
ATOM 641 C C . PRO A 1 78 ? 44.607 15.423 -36.802 1.00 49.38 78 PRO A C 1
ATOM 643 O O . PRO A 1 78 ? 44.109 14.441 -37.354 1.00 49.38 78 PRO A O 1
ATOM 646 N N . GLN A 1 79 ? 44.353 16.674 -37.169 1.00 51.31 79 GLN A N 1
ATOM 647 C CA . GLN A 1 79 ? 43.599 17.054 -38.353 1.00 51.31 79 GLN A CA 1
ATOM 648 C C . GLN A 1 79 ? 43.945 16.180 -39.564 1.00 51.31 79 GLN A C 1
ATOM 650 O O . GLN A 1 79 ? 45.099 16.101 -39.975 1.00 51.31 79 GLN A O 1
ATOM 655 N N . SER A 1 80 ? 42.935 15.578 -40.178 1.00 45.59 80 SER A N 1
ATOM 656 C CA . SER A 1 80 ? 42.956 15.267 -41.611 1.00 45.59 80 SER A CA 1
ATOM 657 C C . SER A 1 80 ? 41.520 15.115 -42.108 1.00 45.59 80 SER A C 1
ATOM 659 O O . SER A 1 80 ? 41.010 14.024 -42.340 1.00 45.59 80 SER A O 1
ATOM 661 N N . TYR A 1 81 ? 40.840 16.257 -42.233 1.00 53.47 81 TYR A N 1
ATOM 662 C CA . TYR A 1 81 ? 39.709 16.380 -43.145 1.00 53.47 81 TYR A CA 1
ATOM 663 C C . TYR A 1 81 ? 40.300 16.599 -44.540 1.00 53.47 81 TYR A C 1
ATOM 665 O O . TYR A 1 81 ? 40.789 17.688 -44.831 1.00 53.47 81 TYR A O 1
ATOM 673 N N . ASP A 1 82 ? 40.329 15.548 -45.357 1.00 58.59 82 ASP A N 1
ATOM 674 C CA . ASP A 1 82 ? 40.796 15.605 -46.744 1.00 58.59 82 ASP A CA 1
ATOM 675 C C . ASP A 1 82 ? 39.573 15.576 -47.684 1.00 58.59 82 ASP A C 1
ATOM 677 O O . ASP A 1 82 ? 38.921 14.533 -47.808 1.00 58.59 82 ASP A O 1
ATOM 681 N N . PRO A 1 83 ? 39.180 16.712 -48.294 1.00 51.03 83 PRO A N 1
ATOM 682 C CA . PRO A 1 83 ? 37.934 16.810 -49.052 1.00 51.03 83 PRO A CA 1
ATOM 683 C C . PRO A 1 83 ? 38.002 16.260 -50.490 1.00 51.03 83 PRO A C 1
ATOM 685 O O . PRO A 1 83 ? 37.035 16.432 -51.227 1.00 51.03 83 PRO A O 1
ATOM 688 N N . PHE A 1 84 ? 39.076 15.582 -50.916 1.00 54.31 84 PHE A N 1
ATOM 689 C CA . PHE A 1 84 ? 39.282 15.205 -52.328 1.00 54.31 84 PHE A CA 1
ATOM 690 C C . PHE A 1 84 ? 39.357 13.697 -52.617 1.00 54.31 84 PHE A C 1
ATO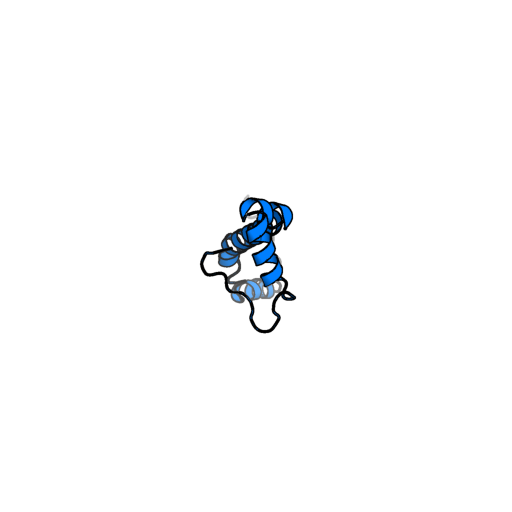M 692 O O . PHE A 1 84 ? 40.130 13.268 -53.469 1.00 54.31 84 PHE A O 1
ATOM 699 N N . ARG A 1 85 ? 38.544 12.856 -51.960 1.00 51.09 85 ARG A N 1
ATOM 700 C CA . ARG A 1 85 ? 38.547 11.401 -52.243 1.00 51.09 85 ARG A CA 1
ATOM 701 C C . ARG A 1 85 ? 37.429 10.851 -53.128 1.00 51.09 85 AR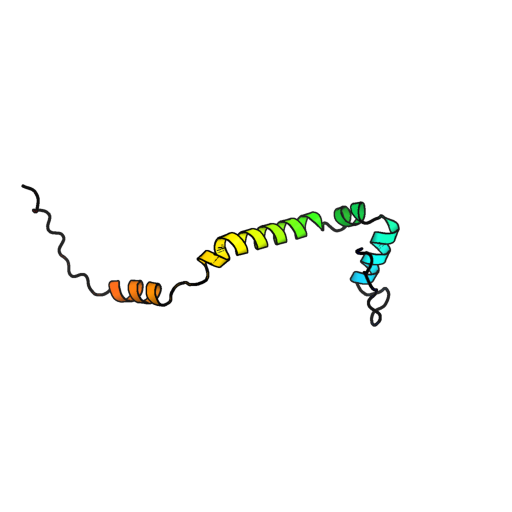G A C 1
ATOM 703 O O . ARG A 1 85 ? 37.310 9.635 -53.231 1.00 51.09 85 ARG A O 1
ATOM 710 N N . TYR A 1 86 ? 36.674 11.712 -53.806 1.00 46.59 86 TYR A N 1
ATOM 711 C CA . TYR A 1 86 ? 35.791 11.317 -54.909 1.00 46.59 86 TYR A CA 1
ATOM 712 C C . TYR A 1 86 ? 35.725 12.426 -55.971 1.00 46.59 86 TYR A C 1
ATOM 714 O O . TYR A 1 86 ? 34.848 13.285 -55.908 1.00 46.59 86 TYR A O 1
ATOM 722 N N . ALA A 1 87 ? 36.667 12.402 -56.918 1.00 40.62 87 ALA A N 1
ATOM 723 C CA . ALA A 1 87 ? 36.559 12.938 -58.279 1.00 40.62 87 ALA A CA 1
ATOM 724 C C . ALA A 1 87 ? 37.686 12.340 -59.132 1.00 40.62 87 ALA A C 1
ATOM 726 O O . ALA A 1 87 ? 38.843 12.371 -58.655 1.00 40.62 87 ALA A O 1
#

Solvent-accessible surface area (backbone atoms only — not comparable to full-atom values): 5489 Å² total; per-residue (Å²): 114,62,100,83,68,75,72,56,81,91,57,44,75,77,33,70,67,33,45,49,52,53,50,23,71,74,62,33,55,72,53,41,39,60,76,70,46,45,61,61,56,51,48,54,53,50,50,50,49,51,48,46,60,68,42,44,70,70,60,72,51,84,46,64,67,60,57,49,48,63,62,58,66,71,79,71,77,78,91,78,88,72,93,76,85,83,129

Foldseek 3Di:
DPPPDDDDPPCPCNDPSNVLVVVCVVPNDVVSCVVVVVVVVVVVVVVVVVVCVVCVVVPPDPPVVVVVVVVVVVPDDDDDPDPPPPD